Protein AF-E2AQR3-F1 (afdb_monomer_lite)

Organism: Camponotus floridanus (NCBI:txid104421)

Foldseek 3Di:
DDPPPPQPPLDADPAQLVVQLVLCVVVVHPNVVSVVVSVPDDPVNSVVRRVVLNLLSVLCSVVSHDSNPDDPVSVVVSVVVVVVVVVD

Structure (mmCIF, N/CA/C/O backbone):
data_AF-E2AQR3-F1
#
_entry.id   AF-E2AQR3-F1
#
loop_
_atom_site.group_PDB
_atom_site.id
_atom_site.type_symbol
_atom_site.label_atom_id
_atom_site.label_alt_id
_atom_site.label_comp_id
_atom_site.label_asym_id
_atom_site.label_entity_id
_atom_site.label_seq_id
_atom_site.pdbx_PDB_ins_code
_atom_site.Cartn_x
_atom_site.Cartn_y
_atom_site.Cartn_z
_atom_site.occupancy
_atom_site.B_iso_or_equiv
_atom_site.auth_seq_id
_atom_site.auth_comp_id
_atom_site.auth_asym_id
_atom_site.auth_atom_id
_atom_site.pdbx_PDB_model_num
ATOM 1 N N . PHE A 1 1 ? -7.263 -25.684 -16.430 1.00 35.19 1 PHE A N 1
ATOM 2 C CA . PHE A 1 1 ? -6.211 -24.855 -15.813 1.00 35.19 1 PHE A CA 1
ATOM 3 C C . PHE A 1 1 ? -6.654 -24.493 -14.407 1.00 35.19 1 PHE A C 1
ATOM 5 O O . PHE A 1 1 ? -7.570 -23.699 -14.254 1.00 35.19 1 PHE A O 1
ATOM 12 N N . LEU A 1 2 ? -6.104 -25.159 -13.391 1.00 38.22 2 LEU A N 1
ATOM 13 C CA . LEU A 1 2 ? -6.431 -24.887 -11.991 1.00 38.22 2 LEU A CA 1
ATOM 14 C C . LEU A 1 2 ? -5.551 -23.720 -11.527 1.00 38.22 2 LEU A C 1
ATOM 16 O O . LEU A 1 2 ? -4.376 -23.921 -11.233 1.00 38.22 2 LEU A O 1
ATOM 20 N N . GLN A 1 3 ? -6.084 -22.496 -11.510 1.00 40.44 3 GLN A N 1
ATOM 21 C CA . GLN A 1 3 ? -5.440 -21.411 -10.770 1.00 40.44 3 GLN A CA 1
ATOM 22 C C . GLN A 1 3 ? -5.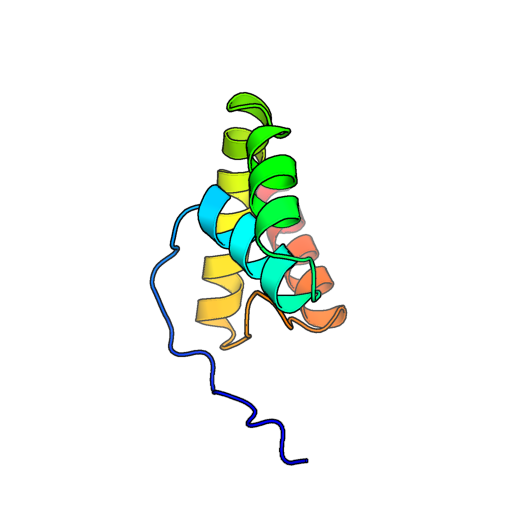645 -21.692 -9.282 1.00 40.44 3 GLN A C 1
ATOM 24 O O . GLN A 1 3 ? -6.753 -21.587 -8.759 1.00 40.44 3 GLN A O 1
ATOM 29 N N . GLY A 1 4 ? -4.569 -22.128 -8.627 1.00 37.44 4 GLY A N 1
ATOM 30 C CA . GLY A 1 4 ? -4.514 -22.276 -7.183 1.00 37.44 4 GLY A CA 1
ATOM 31 C C . GLY A 1 4 ? -4.774 -20.924 -6.535 1.00 37.44 4 GLY A C 1
ATOM 32 O O . GLY A 1 4 ? -3.997 -19.986 -6.696 1.00 37.44 4 GLY A O 1
ATOM 33 N N . ASN A 1 5 ? -5.886 -20.832 -5.815 1.00 44.84 5 ASN A N 1
ATOM 34 C CA . ASN A 1 5 ? -6.180 -19.723 -4.928 1.00 44.84 5 ASN A CA 1
ATOM 35 C C . ASN A 1 5 ? -5.243 -19.857 -3.719 1.00 44.84 5 ASN A C 1
ATOM 37 O O . ASN A 1 5 ? -5.610 -20.458 -2.710 1.00 44.84 5 ASN A O 1
ATOM 41 N N . THR A 1 6 ? -3.990 -19.417 -3.865 1.00 44.03 6 THR A N 1
ATOM 42 C CA . THR A 1 6 ? -3.002 -19.463 -2.785 1.00 44.03 6 THR A CA 1
ATOM 43 C C . THR A 1 6 ? -3.548 -18.623 -1.631 1.00 44.03 6 THR A C 1
ATOM 45 O O . THR A 1 6 ? -3.747 -17.420 -1.815 1.00 44.03 6 THR A O 1
ATOM 48 N N . PRO A 1 7 ? -3.824 -19.212 -0.453 1.00 50.84 7 PRO A N 1
ATOM 49 C CA . PRO A 1 7 ? -4.262 -18.439 0.696 1.00 50.84 7 PRO A CA 1
ATOM 50 C C . PRO A 1 7 ? -3.188 -17.398 0.990 1.00 50.84 7 PRO A C 1
ATOM 52 O O . PRO A 1 7 ? -2.005 -17.737 1.054 1.00 50.84 7 PRO A O 1
ATOM 55 N N . PHE A 1 8 ? -3.584 -16.137 1.147 1.00 59.38 8 PHE A N 1
ATOM 56 C CA . PHE A 1 8 ? -2.683 -15.087 1.599 1.00 59.38 8 PHE A CA 1
ATOM 57 C C . PHE A 1 8 ? -2.076 -15.510 2.944 1.00 59.38 8 PHE A C 1
ATOM 59 O O . PHE A 1 8 ? -2.723 -15.450 3.991 1.00 59.38 8 PHE A O 1
ATOM 66 N N . VAL A 1 9 ? -0.830 -15.988 2.917 1.00 56.16 9 VAL A N 1
ATOM 67 C CA . VAL A 1 9 ? -0.032 -16.185 4.124 1.00 56.16 9 VAL A CA 1
ATOM 68 C C . VAL A 1 9 ? 0.273 -14.786 4.626 1.00 56.16 9 VAL A C 1
ATOM 70 O O . VAL A 1 9 ? 0.848 -13.991 3.889 1.00 56.16 9 VAL A O 1
ATOM 73 N N . ALA A 1 10 ? -0.159 -14.481 5.849 1.00 55.22 10 ALA A N 1
ATOM 74 C CA . ALA A 1 10 ? -0.043 -13.169 6.473 1.00 55.22 10 ALA A CA 1
ATOM 75 C C . ALA A 1 10 ? 1.425 -12.720 6.598 1.00 55.22 10 ALA A C 1
ATOM 77 O O . ALA A 1 10 ? 2.036 -12.826 7.663 1.00 55.22 10 ALA A O 1
ATOM 78 N N . SER A 1 11 ? 1.997 -12.213 5.511 1.00 65.62 11 SER A N 1
ATOM 79 C CA . SER A 1 11 ? 3.364 -11.720 5.458 1.00 65.62 11 SER A CA 1
ATOM 80 C C . SER A 1 11 ? 3.431 -10.283 5.972 1.00 65.62 11 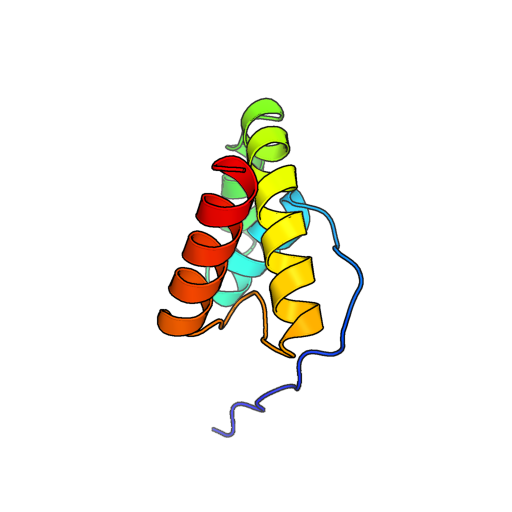SER A C 1
ATOM 82 O O . SER A 1 11 ? 2.450 -9.526 5.981 1.00 65.62 11 SER A O 1
ATOM 84 N N . SER A 1 12 ? 4.595 -9.918 6.504 1.00 78.00 12 SER A N 1
ATOM 85 C CA . SER A 1 12 ? 4.902 -8.545 6.893 1.00 78.00 12 SER A CA 1
ATOM 86 C C . SER A 1 12 ? 4.824 -7.620 5.676 1.00 78.00 12 SER A C 1
ATOM 88 O O . SER A 1 12 ? 5.040 -8.040 4.543 1.00 78.00 12 SER A O 1
ATOM 90 N N . PHE A 1 13 ? 4.507 -6.345 5.909 1.00 82.00 13 PHE A N 1
ATOM 91 C CA . PHE A 1 13 ? 4.544 -5.338 4.853 1.00 82.00 13 PHE A CA 1
ATOM 92 C C . PHE A 1 13 ? 5.958 -5.267 4.258 1.00 82.00 13 PHE A C 1
ATOM 94 O O . PHE A 1 13 ? 6.909 -4.925 4.959 1.00 82.00 13 PHE A O 1
ATOM 101 N N . ILE A 1 14 ? 6.079 -5.588 2.970 1.00 79.94 14 ILE A N 1
ATOM 102 C CA . ILE A 1 14 ? 7.353 -5.716 2.239 1.00 79.94 14 ILE A CA 1
ATOM 103 C C . ILE A 1 14 ? 7.920 -4.375 1.729 1.00 79.94 14 ILE A C 1
ATOM 105 O O . ILE A 1 14 ? 8.932 -4.352 1.030 1.00 79.94 14 ILE A O 1
ATOM 109 N N . GLY A 1 15 ? 7.276 -3.255 2.076 1.00 86.62 15 GLY A N 1
ATOM 110 C CA . GLY A 1 15 ? 7.620 -1.910 1.610 1.00 86.62 15 GLY A CA 1
ATOM 111 C C . GLY A 1 15 ? 6.892 -1.519 0.320 1.00 86.62 15 GLY A C 1
ATOM 112 O O . GLY A 1 15 ? 6.687 -2.339 -0.576 1.00 86.62 15 GLY A O 1
ATOM 113 N N . GLY A 1 16 ? 6.519 -0.243 0.198 1.00 87.38 16 GLY A N 1
ATOM 114 C CA . GLY A 1 16 ? 5.656 0.267 -0.872 1.00 87.38 16 GLY A CA 1
ATOM 115 C C . GLY A 1 16 ? 6.196 0.012 -2.277 1.00 87.38 16 GLY A C 1
ATOM 116 O O . GLY A 1 16 ? 5.439 -0.389 -3.156 1.00 87.38 16 GLY A O 1
ATOM 117 N N . ARG A 1 17 ? 7.517 0.135 -2.480 1.00 91.00 17 ARG A N 1
ATOM 118 C CA . ARG A 1 17 ? 8.168 -0.184 -3.766 1.00 91.00 17 ARG A CA 1
ATOM 119 C C . ARG A 1 17 ? 7.916 -1.635 -4.187 1.00 91.00 17 ARG A C 1
ATOM 121 O O . ARG A 1 17 ? 7.589 -1.878 -5.344 1.00 91.00 17 ARG A O 1
ATOM 128 N N . GLN A 1 18 ? 8.054 -2.583 -3.261 1.00 90.81 18 GLN A N 1
ATOM 129 C CA . GLN A 1 18 ? 7.866 -4.003 -3.561 1.00 90.81 18 GLN A CA 1
ATOM 130 C C . GLN A 1 18 ? 6.394 -4.347 -3.767 1.00 90.81 18 GLN A C 1
ATOM 132 O O . GLN A 1 18 ? 6.070 -5.129 -4.655 1.00 90.81 18 GLN A O 1
ATOM 137 N N . VAL A 1 19 ? 5.491 -3.698 -3.027 1.00 91.44 19 VAL A N 1
ATOM 138 C CA . VAL A 1 19 ? 4.047 -3.822 -3.262 1.00 91.44 19 VAL A CA 1
ATOM 139 C C . VAL A 1 19 ? 3.679 -3.344 -4.669 1.00 91.44 19 VAL A C 1
ATOM 141 O O . VAL A 1 19 ? 2.980 -4.046 -5.392 1.00 91.44 19 VAL A O 1
ATOM 144 N N . ILE A 1 20 ? 4.177 -2.187 -5.108 1.00 91.88 20 ILE A N 1
ATOM 145 C CA . ILE A 1 20 ? 3.891 -1.679 -6.459 1.00 91.88 20 ILE A CA 1
ATOM 146 C C . ILE A 1 20 ? 4.489 -2.608 -7.528 1.00 91.88 20 ILE A C 1
ATOM 148 O O . ILE A 1 20 ? 3.825 -2.903 -8.522 1.00 91.88 20 ILE A O 1
ATOM 152 N N . ARG A 1 21 ? 5.710 -3.116 -7.306 1.00 93.56 21 ARG A N 1
ATOM 153 C CA . ARG A 1 21 ? 6.370 -4.076 -8.204 1.00 93.56 21 ARG A CA 1
ATOM 154 C C . ARG A 1 21 ? 5.523 -5.335 -8.387 1.00 93.56 21 ARG A C 1
ATOM 156 O O . ARG A 1 21 ? 5.198 -5.693 -9.515 1.00 93.56 21 ARG A O 1
ATOM 163 N N . GLU A 1 22 ? 5.141 -5.968 -7.282 1.00 92.69 22 GLU A N 1
ATOM 164 C CA . GLU A 1 22 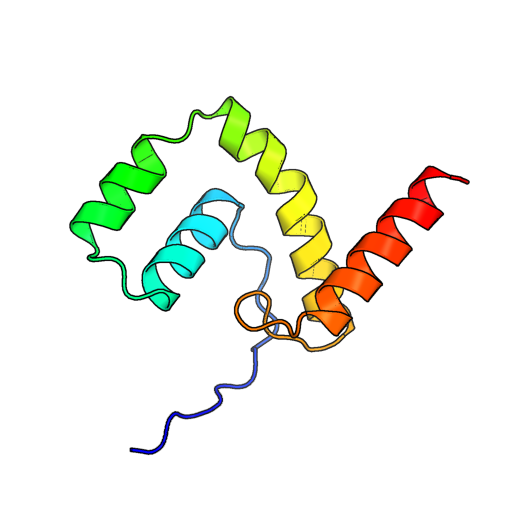? 4.327 -7.186 -7.274 1.00 92.69 22 GLU A CA 1
ATOM 165 C C . GLU A 1 22 ? 2.964 -6.957 -7.942 1.00 92.69 22 GLU A C 1
ATOM 167 O O . GLU A 1 22 ? 2.498 -7.791 -8.718 1.00 92.69 22 GLU A O 1
ATOM 172 N N . ALA A 1 23 ? 2.348 -5.791 -7.724 1.00 92.00 23 ALA A N 1
ATOM 173 C CA . ALA A 1 23 ? 1.085 -5.441 -8.366 1.00 92.00 23 ALA A CA 1
ATOM 174 C C . ALA A 1 23 ? 1.197 -5.385 -9.901 1.00 92.00 23 ALA A C 1
ATOM 176 O O . ALA A 1 23 ? 0.287 -5.845 -10.590 1.00 92.00 23 ALA A O 1
ATOM 177 N N . PHE A 1 24 ? 2.294 -4.854 -10.453 1.00 94.19 24 PHE A N 1
ATOM 178 C CA . PHE A 1 24 ? 2.514 -4.864 -11.904 1.00 94.19 24 PHE A CA 1
ATOM 179 C C . PHE A 1 24 ? 2.806 -6.268 -12.442 1.00 94.19 24 PHE A C 1
ATOM 181 O O . PHE A 1 24 ? 2.255 -6.637 -13.480 1.00 94.19 24 PHE A O 1
ATOM 188 N N . ILE A 1 25 ? 3.594 -7.070 -11.720 1.00 94.38 25 ILE A N 1
ATOM 189 C CA . ILE A 1 25 ? 3.873 -8.466 -12.092 1.00 94.38 25 ILE A CA 1
ATOM 190 C C . ILE A 1 25 ? 2.567 -9.267 -12.172 1.00 94.38 25 ILE A C 1
ATOM 192 O O . ILE A 1 25 ? 2.305 -9.921 -13.179 1.00 94.38 25 ILE A O 1
ATOM 196 N N . ARG A 1 26 ? 1.690 -9.154 -11.166 1.00 92.69 26 ARG A N 1
ATOM 197 C CA . ARG A 1 26 ? 0.381 -9.838 -11.153 1.00 92.69 26 ARG A CA 1
ATOM 198 C C . ARG A 1 26 ? -0.572 -9.367 -12.250 1.00 92.69 26 ARG A C 1
ATOM 200 O O . ARG A 1 26 ? -1.458 -10.118 -12.644 1.00 92.69 26 ARG A O 1
ATOM 207 N N . LYS A 1 27 ? -0.386 -8.147 -12.760 1.00 91.50 27 LYS A N 1
ATOM 208 C CA . LYS A 1 27 ? -1.117 -7.619 -13.923 1.00 91.50 27 LYS A CA 1
ATOM 209 C C . LYS A 1 27 ? -0.555 -8.099 -15.267 1.00 91.50 27 LYS A C 1
ATOM 211 O O . LYS A 1 27 ? -1.104 -7.728 -16.299 1.00 91.50 27 LYS A O 1
ATOM 216 N N . GLY A 1 28 ? 0.505 -8.910 -15.271 1.00 94.25 28 GLY A N 1
ATOM 217 C CA . GLY A 1 28 ? 1.104 -9.463 -16.487 1.00 94.25 28 GLY A CA 1
ATOM 218 C C . GLY A 1 28 ? 2.043 -8.502 -17.216 1.00 94.25 28 GLY A C 1
ATOM 219 O O . GLY A 1 28 ? 2.310 -8.695 -18.399 1.00 94.25 28 GLY A O 1
ATOM 220 N N . VAL A 1 29 ? 2.538 -7.460 -16.541 1.00 95.69 29 VAL A N 1
ATOM 221 C CA . VAL A 1 29 ? 3.523 -6.547 -17.133 1.00 95.69 29 VAL A CA 1
ATOM 222 C C . VAL A 1 29 ? 4.867 -7.278 -17.297 1.00 95.69 29 VAL A C 1
ATOM 224 O O . VAL A 1 29 ? 5.318 -7.908 -16.336 1.00 95.69 29 VAL A O 1
ATOM 227 N N . PRO A 1 30 ? 5.538 -7.193 -18.466 1.00 96.44 30 PRO A N 1
ATOM 228 C CA . PRO A 1 30 ? 6.863 -7.783 -18.660 1.00 96.44 30 PRO A CA 1
ATOM 229 C C . PRO A 1 30 ? 7.870 -7.276 -17.621 1.00 96.44 30 PRO A C 1
ATOM 231 O O . PRO A 1 30 ? 7.887 -6.083 -17.323 1.00 96.44 30 PRO A O 1
ATOM 234 N N . LEU A 1 31 ? 8.731 -8.153 -17.092 1.00 92.12 31 LEU A N 1
ATOM 235 C CA . LEU A 1 31 ? 9.656 -7.805 -15.998 1.00 92.12 31 LEU A CA 1
ATOM 236 C C . LEU A 1 31 ? 10.546 -6.596 -16.323 1.00 92.12 31 LEU A C 1
ATOM 238 O O . LEU A 1 31 ? 10.688 -5.707 -15.488 1.00 92.12 31 LEU A O 1
ATOM 242 N N . GLU A 1 32 ? 11.055 -6.514 -17.553 1.00 92.06 32 GLU A N 1
ATOM 243 C CA . GLU A 1 32 ? 11.852 -5.371 -18.021 1.00 92.06 32 GLU A CA 1
ATOM 244 C C . GLU A 1 32 ? 11.054 -4.058 -17.969 1.00 92.06 32 GLU A C 1
ATOM 246 O O . GLU A 1 32 ? 11.561 -3.012 -17.567 1.00 92.06 32 GLU A O 1
ATOM 251 N N . SER A 1 33 ? 9.762 -4.111 -18.307 1.00 96.81 33 SER A N 1
ATOM 252 C CA . SER A 1 33 ? 8.863 -2.960 -18.204 1.00 96.81 33 SER A CA 1
ATOM 253 C C . SER A 1 33 ? 8.522 -2.622 -16.750 1.00 96.81 33 SER A C 1
ATOM 255 O O . SER A 1 33 ? 8.371 -1.447 -16.426 1.00 96.81 33 SER A O 1
ATOM 257 N N . VAL A 1 34 ? 8.434 -3.612 -15.852 1.00 96.06 34 VAL A N 1
ATOM 258 C CA . VAL A 1 34 ? 8.229 -3.373 -14.412 1.00 96.06 34 VAL A CA 1
ATOM 259 C C . VAL A 1 34 ? 9.388 -2.571 -13.825 1.00 96.06 34 VAL A C 1
ATOM 261 O O . VAL A 1 34 ? 9.146 -1.635 -13.063 1.00 96.06 34 VAL A O 1
ATOM 264 N N . ASP A 1 35 ? 10.631 -2.893 -14.186 1.00 91.31 35 ASP A N 1
ATOM 265 C CA . ASP A 1 35 ? 11.806 -2.156 -13.710 1.00 91.31 35 ASP A CA 1
ATOM 266 C C . ASP A 1 35 ? 11.768 -0.689 -14.155 1.00 91.31 35 ASP A C 1
ATOM 268 O O . ASP A 1 35 ? 11.966 0.208 -13.332 1.00 91.31 35 ASP A O 1
ATOM 272 N N . ILE A 1 36 ? 11.403 -0.438 -15.418 1.00 95.06 36 ILE A N 1
ATOM 273 C CA . ILE A 1 36 ? 11.225 0.917 -15.962 1.00 95.06 36 ILE A CA 1
ATOM 274 C C . ILE A 1 36 ? 10.099 1.661 -15.228 1.00 95.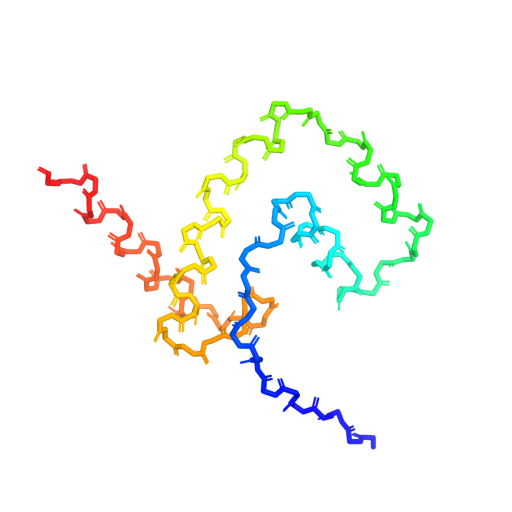06 36 ILE A C 1
ATOM 276 O O . ILE A 1 36 ? 10.283 2.806 -14.815 1.00 95.06 36 ILE A O 1
ATOM 280 N N . LEU A 1 37 ? 8.946 1.020 -15.008 1.00 94.12 37 LEU A N 1
ATOM 281 C CA . LEU A 1 37 ? 7.813 1.624 -14.296 1.00 94.12 37 LEU A CA 1
ATOM 282 C C . LEU A 1 37 ? 8.178 1.987 -12.856 1.00 94.12 37 LEU A C 1
ATOM 284 O O . LEU A 1 37 ? 7.864 3.085 -12.402 1.00 94.12 37 LEU A O 1
ATOM 288 N N . ILE A 1 38 ? 8.871 1.101 -12.141 1.00 92.88 38 ILE A N 1
ATOM 289 C CA . ILE A 1 38 ? 9.321 1.369 -10.772 1.00 92.88 38 ILE A CA 1
ATOM 290 C C . ILE A 1 38 ? 10.368 2.485 -10.743 1.00 92.88 38 ILE A C 1
ATOM 292 O O . ILE A 1 38 ? 10.324 3.318 -9.840 1.00 92.88 38 ILE A O 1
ATOM 296 N N . ALA A 1 39 ? 11.283 2.526 -11.713 1.00 91.25 39 ALA A N 1
ATOM 297 C CA . ALA A 1 39 ? 12.282 3.587 -11.831 1.00 91.25 39 ALA A CA 1
ATOM 298 C C . ALA A 1 39 ? 11.667 4.949 -12.200 1.00 91.25 39 ALA A C 1
ATOM 300 O O . ALA A 1 39 ? 12.191 5.981 -11.790 1.00 91.25 39 ALA A O 1
ATOM 301 N N . SER A 1 40 ? 10.541 4.962 -12.924 1.00 93.31 40 SER A N 1
ATOM 302 C CA . SER A 1 40 ? 9.824 6.194 -13.287 1.00 93.31 40 SER A CA 1
ATOM 303 C C . SER A 1 40 ? 9.159 6.896 -12.095 1.00 93.31 40 SER A C 1
ATOM 305 O O . SER A 1 40 ? 8.815 8.075 -12.177 1.00 93.31 40 SER A O 1
ATOM 307 N N . LEU A 1 41 ? 8.986 6.191 -10.972 1.00 91.62 41 LEU A N 1
ATOM 308 C CA . LEU A 1 41 ? 8.426 6.755 -9.750 1.00 91.62 41 LEU A CA 1
ATOM 309 C C . LEU A 1 41 ? 9.514 7.483 -8.958 1.00 91.62 41 LEU A C 1
ATOM 311 O O . LEU A 1 41 ? 10.517 6.891 -8.561 1.00 91.62 41 LEU A O 1
ATOM 315 N N . SER A 1 42 ? 9.278 8.757 -8.646 1.00 89.50 42 SER A N 1
ATOM 316 C CA . SER A 1 42 ? 10.155 9.502 -7.744 1.00 89.50 42 SER A CA 1
ATOM 317 C C . SER A 1 42 ? 10.140 8.914 -6.327 1.00 89.50 42 SER A C 1
ATOM 319 O O . SER A 1 42 ? 9.140 8.346 -5.872 1.00 89.50 42 SER A O 1
ATOM 321 N N . GLU A 1 43 ? 11.216 9.129 -5.565 1.00 87.62 43 GLU A N 1
ATOM 322 C CA . GLU A 1 43 ? 11.259 8.748 -4.145 1.00 87.62 43 GLU A CA 1
ATOM 323 C C . GLU A 1 43 ? 10.138 9.408 -3.333 1.00 87.62 43 GLU A C 1
ATOM 325 O O . GLU A 1 43 ? 9.561 8.785 -2.440 1.00 87.62 43 GLU A O 1
ATOM 330 N N . SER A 1 44 ? 9.781 10.651 -3.670 1.00 88.00 44 SER A N 1
ATOM 331 C CA . SER A 1 44 ? 8.659 11.359 -3.050 1.00 88.00 44 SER A CA 1
ATOM 332 C C . SER A 1 44 ? 7.321 10.659 -3.305 1.00 88.00 44 SER A C 1
ATOM 334 O O . SER A 1 44 ? 6.551 10.481 -2.360 1.00 88.00 44 SER A O 1
ATOM 336 N N . SER A 1 45 ? 7.074 10.189 -4.532 1.00 88.00 45 SER A N 1
ATOM 337 C CA . SER A 1 45 ? 5.861 9.438 -4.893 1.00 88.00 45 SER A CA 1
ATOM 338 C C . SER A 1 45 ? 5.799 8.104 -4.149 1.00 88.00 45 SER A C 1
ATOM 340 O O . SER A 1 45 ? 4.769 7.748 -3.576 1.00 88.00 45 SER A O 1
ATOM 342 N N . LEU A 1 46 ? 6.927 7.389 -4.075 1.00 87.19 46 LEU A N 1
ATOM 343 C CA . LEU A 1 46 ? 7.021 6.134 -3.327 1.00 87.19 46 LEU A CA 1
ATOM 344 C C . LEU A 1 46 ? 6.738 6.336 -1.834 1.00 87.19 46 LEU A C 1
ATOM 346 O O . LEU A 1 46 ? 5.979 5.560 -1.257 1.00 87.19 46 LEU A O 1
ATOM 350 N N . ARG A 1 47 ? 7.284 7.391 -1.211 1.00 86.56 47 ARG A N 1
ATOM 351 C CA . ARG A 1 47 ? 7.030 7.710 0.208 1.00 86.56 47 ARG A CA 1
ATOM 352 C C . ARG A 1 47 ? 5.568 8.064 0.475 1.00 86.56 47 ARG A C 1
ATOM 354 O O . ARG A 1 47 ? 5.024 7.643 1.494 1.00 86.56 47 ARG A O 1
ATOM 361 N N . GLN A 1 48 ? 4.927 8.810 -0.426 1.00 85.50 48 GLN A N 1
ATOM 362 C CA . GLN A 1 48 ? 3.502 9.128 -0.307 1.00 85.50 48 GLN A CA 1
ATOM 363 C C . GLN A 1 48 ? 2.649 7.854 -0.332 1.00 85.50 48 GLN A C 1
ATOM 365 O O . GLN A 1 48 ? 1.791 7.669 0.538 1.00 85.50 48 GLN A O 1
ATOM 370 N N . TYR A 1 49 ? 2.933 6.940 -1.264 1.00 86.44 49 TYR A N 1
ATOM 371 C CA . TYR A 1 49 ? 2.217 5.669 -1.370 1.00 86.44 49 TYR A CA 1
ATOM 372 C C . TYR A 1 49 ? 2.504 4.709 -0.216 1.00 86.44 49 TYR A C 1
ATOM 374 O O . TYR A 1 49 ? 1.585 4.022 0.226 1.00 86.44 49 TYR A O 1
ATOM 382 N N . ASP A 1 50 ? 3.725 4.687 0.322 1.00 89.00 50 ASP A N 1
ATOM 383 C CA . ASP A 1 50 ? 4.134 3.752 1.377 1.00 89.00 50 ASP A CA 1
ATOM 384 C C . ASP A 1 50 ? 3.197 3.792 2.596 1.00 89.00 50 ASP A C 1
ATOM 386 O O . ASP A 1 50 ? 2.735 2.755 3.075 1.00 89.00 50 ASP A O 1
ATOM 390 N N . SER A 1 51 ? 2.822 4.997 3.039 1.00 90.19 51 SER A N 1
ATOM 391 C CA . SER A 1 51 ? 1.929 5.181 4.190 1.00 90.19 51 SER A CA 1
ATOM 392 C C . SER A 1 51 ? 0.526 4.591 3.969 1.00 90.19 51 SER A C 1
ATOM 394 O O . SER A 1 51 ? -0.006 3.906 4.847 1.00 90.19 51 SER A O 1
ATOM 396 N N . GLY A 1 52 ? -0.067 4.824 2.794 1.00 90.62 52 GLY A N 1
ATOM 397 C CA . GLY A 1 52 ? -1.386 4.310 2.427 1.00 90.62 52 GLY A CA 1
ATOM 398 C C . GLY A 1 52 ? -1.365 2.803 2.187 1.00 90.62 52 GLY A C 1
ATOM 399 O O . GLY A 1 52 ? -2.225 2.085 2.698 1.00 90.62 52 GLY A O 1
ATOM 400 N N . LEU A 1 53 ? -0.339 2.308 1.490 1.00 92.44 53 LEU A N 1
ATOM 401 C CA . LEU A 1 53 ? -0.155 0.883 1.216 1.00 92.44 53 LEU A CA 1
ATOM 402 C C . LEU A 1 53 ? 0.061 0.083 2.501 1.00 92.44 53 LEU A C 1
ATOM 404 O O . LEU A 1 53 ? -0.516 -0.990 2.645 1.00 92.44 53 LEU A O 1
ATOM 408 N N . LYS A 1 54 ? 0.813 0.612 3.472 1.00 92.44 54 LYS A N 1
ATOM 409 C CA . LYS A 1 54 ? 0.991 -0.030 4.783 1.00 92.44 54 LYS A CA 1
ATOM 410 C C . LYS A 1 54 ? -0.329 -0.161 5.544 1.00 92.44 54 LYS A C 1
ATOM 412 O O . LYS A 1 54 ? -0.591 -1.192 6.161 1.00 92.44 54 LYS A O 1
ATOM 417 N N . LYS A 1 55 ? -1.175 0.870 5.497 1.00 93.12 55 LYS A N 1
ATOM 418 C CA . LYS A 1 55 ? -2.509 0.845 6.117 1.00 93.12 55 LYS A CA 1
ATOM 419 C C . LYS A 1 55 ? -3.426 -0.173 5.443 1.00 93.12 55 LYS A C 1
ATOM 421 O O . LYS A 1 55 ? -4.033 -0.980 6.145 1.00 93.12 55 LYS A O 1
ATOM 426 N N . TRP A 1 56 ? -3.459 -0.184 4.110 1.00 93.00 56 TRP A N 1
ATOM 427 C CA . TRP A 1 56 ? -4.192 -1.188 3.336 1.00 93.00 56 TRP A CA 1
ATOM 428 C C . TRP A 1 56 ? -3.716 -2.608 3.654 1.00 93.00 56 TRP A C 1
ATOM 430 O O . TRP A 1 56 ? -4.529 -3.495 3.899 1.00 93.00 56 TRP A O 1
ATOM 440 N N . TRP A 1 57 ? -2.401 -2.815 3.741 1.00 92.19 57 TRP A N 1
ATOM 441 C CA . TRP A 1 57 ? -1.810 -4.106 4.090 1.00 92.19 57 TRP A CA 1
ATOM 442 C C . TRP A 1 57 ? -2.260 -4.596 5.467 1.00 92.19 57 TRP A C 1
ATOM 444 O O . TRP A 1 57 ? -2.634 -5.756 5.630 1.00 92.19 57 TRP A O 1
ATOM 454 N N . ASN A 1 58 ? -2.264 -3.709 6.464 1.00 92.12 58 ASN A N 1
ATOM 455 C CA . ASN A 1 58 ? -2.723 -4.038 7.812 1.00 92.12 58 ASN A CA 1
ATOM 456 C C . ASN A 1 58 ? -4.221 -4.366 7.845 1.00 92.12 58 ASN A C 1
ATOM 458 O O . ASN A 1 58 ? -4.613 -5.317 8.521 1.00 92.12 58 ASN A O 1
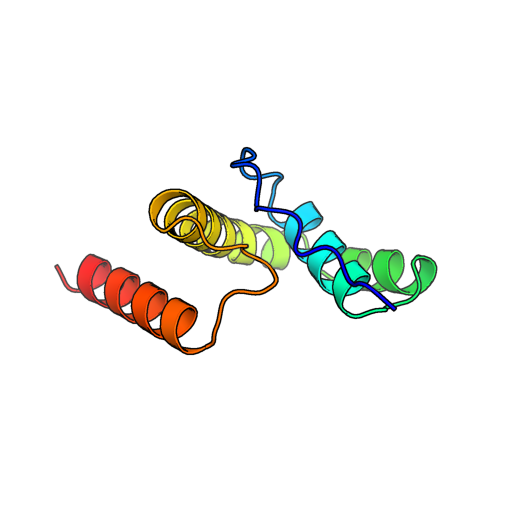ATOM 462 N N . PHE A 1 59 ? -5.039 -3.620 7.097 1.00 92.44 59 PHE A N 1
ATOM 463 C CA . PHE A 1 59 ? -6.460 -3.921 6.927 1.00 92.44 59 PHE A CA 1
ATOM 464 C C . PHE A 1 59 ? -6.654 -5.308 6.300 1.00 92.44 59 PHE A C 1
ATOM 466 O O . PHE A 1 59 ? -7.345 -6.149 6.866 1.00 92.44 59 PHE A O 1
ATOM 473 N N . CYS A 1 60 ? -5.956 -5.599 5.201 1.00 91.44 60 CYS A N 1
ATOM 474 C CA . CYS A 1 60 ? -6.000 -6.903 4.540 1.00 91.44 60 CYS A CA 1
ATOM 475 C C . CYS A 1 60 ? -5.565 -8.041 5.463 1.00 91.44 60 CYS A C 1
ATOM 477 O O . CYS A 1 60 ? -6.219 -9.078 5.515 1.00 91.44 60 CYS A O 1
ATOM 479 N N . LYS A 1 61 ? -4.503 -7.838 6.250 1.00 89.56 61 LYS A N 1
ATOM 480 C CA . LYS A 1 61 ? -4.038 -8.818 7.237 1.00 89.56 61 LYS A CA 1
ATOM 481 C C . LYS A 1 61 ? -5.091 -9.096 8.313 1.00 89.56 61 LYS A C 1
ATOM 483 O O . LYS A 1 61 ? -5.280 -10.254 8.678 1.00 89.56 61 LYS A O 1
ATOM 488 N N . LYS A 1 62 ? -5.763 -8.057 8.815 1.00 90.56 62 LYS A N 1
ATOM 489 C CA . LYS A 1 62 ? -6.831 -8.173 9.820 1.00 90.56 62 LYS A CA 1
ATOM 490 C C . LYS A 1 62 ? -8.042 -8.928 9.266 1.00 90.56 62 LYS A C 1
ATOM 492 O O . LYS A 1 62 ? -8.536 -9.844 9.914 1.00 90.56 62 LYS A O 1
ATOM 497 N N . GLU A 1 63 ? -8.469 -8.572 8.061 1.00 89.38 63 GLU A N 1
ATOM 498 C CA . GLU A 1 63 ? -9.666 -9.114 7.410 1.00 89.38 63 GLU A CA 1
ATOM 499 C C . GLU A 1 63 ? -9.388 -10.402 6.600 1.00 89.38 63 GLU A C 1
ATOM 501 O O . GLU A 1 63 ? -10.299 -10.966 6.002 1.00 89.38 63 GLU A O 1
ATOM 506 N N . LYS A 1 64 ? -8.136 -10.892 6.592 1.00 88.31 64 LYS A N 1
ATOM 507 C CA . LYS A 1 64 ? -7.667 -12.082 5.850 1.00 88.31 64 LYS A CA 1
ATOM 508 C C . LYS A 1 64 ? -7.934 -12.008 4.338 1.00 88.31 64 LYS A C 1
ATOM 510 O O . LYS A 1 64 ? -8.331 -12.989 3.714 1.00 88.31 64 LYS A O 1
ATOM 515 N N . ILE A 1 65 ? -7.686 -10.839 3.757 1.00 88.56 65 ILE A N 1
ATOM 516 C CA . ILE A 1 65 ? -7.836 -10.543 2.326 1.00 88.56 65 ILE A CA 1
ATOM 517 C C . ILE A 1 65 ? -6.453 -10.535 1.674 1.00 88.56 65 ILE A C 1
ATOM 519 O O . ILE A 1 65 ? -5.488 -10.079 2.284 1.00 88.56 65 ILE A O 1
ATOM 523 N N . ASP A 1 66 ? -6.349 -10.990 0.427 1.00 88.44 66 ASP A N 1
ATOM 524 C CA . ASP A 1 66 ? -5.146 -10.772 -0.379 1.00 88.44 66 ASP A CA 1
ATOM 525 C C . ASP A 1 66 ? -5.062 -9.291 -0.819 1.00 88.44 66 ASP A C 1
ATOM 527 O O . ASP A 1 66 ? -5.940 -8.823 -1.553 1.00 88.44 66 ASP A O 1
ATOM 531 N N . PRO A 1 67 ? -4.009 -8.542 -0.431 1.00 88.75 67 PRO A N 1
ATOM 532 C CA . PRO A 1 67 ? -3.851 -7.126 -0.768 1.00 88.75 67 PRO A CA 1
ATOM 533 C C . PRO A 1 67 ? -3.860 -6.818 -2.268 1.00 88.75 67 PRO A C 1
ATOM 535 O O . PRO A 1 67 ? -4.104 -5.668 -2.640 1.00 88.75 67 PRO A O 1
ATOM 538 N N . PHE A 1 68 ? -3.579 -7.811 -3.117 1.00 89.12 68 PHE A N 1
ATOM 539 C CA . PHE A 1 68 ? -3.475 -7.653 -4.569 1.00 89.12 68 PHE A CA 1
ATOM 540 C C . PHE A 1 68 ? -4.714 -8.123 -5.338 1.00 89.12 68 PHE A C 1
ATOM 542 O O . PHE A 1 68 ? -4.841 -7.801 -6.518 1.00 89.12 68 PHE A O 1
ATOM 549 N N . SER A 1 69 ? -5.615 -8.869 -4.696 1.00 83.12 69 SER A N 1
ATOM 550 C CA . SER A 1 69 ? -6.876 -9.340 -5.289 1.00 83.12 69 SER A CA 1
ATOM 551 C C . SER A 1 69 ? -8.107 -8.911 -4.482 1.00 83.12 69 SER A C 1
ATOM 553 O O . SER A 1 69 ? -9.199 -9.446 -4.666 1.00 83.12 69 SER A O 1
ATOM 555 N N . GLY A 1 70 ? -7.946 -7.912 -3.604 1.00 73.81 70 GLY A N 1
ATOM 556 C CA . GLY A 1 70 ? -9.014 -7.367 -2.773 1.00 73.81 70 GLY A CA 1
ATOM 557 C C . GLY A 1 70 ? -10.251 -6.973 -3.597 1.00 73.81 70 GLY A C 1
ATOM 558 O O . GLY A 1 70 ? -10.131 -6.122 -4.482 1.00 73.81 70 GLY A O 1
ATOM 559 N N . PRO A 1 71 ? -11.441 -7.541 -3.312 1.00 76.88 71 PRO A N 1
ATOM 560 C CA . PRO A 1 71 ? -12.676 -7.159 -3.988 1.00 76.88 71 PRO A CA 1
ATOM 561 C C . PRO A 1 71 ? -12.957 -5.666 -3.800 1.00 76.88 71 PRO A C 1
ATOM 563 O O . PRO A 1 71 ? -12.673 -5.106 -2.738 1.00 76.88 71 PRO A O 1
ATOM 566 N N . THR A 1 72 ? -13.581 -5.020 -4.789 1.00 88.12 72 THR A N 1
ATOM 567 C CA . THR A 1 72 ? -13.915 -3.583 -4.744 1.00 88.12 72 THR A CA 1
ATOM 568 C C . THR A 1 72 ? -14.626 -3.185 -3.449 1.00 88.12 72 THR A C 1
ATOM 570 O O . THR A 1 72 ? -14.312 -2.151 -2.865 1.00 88.12 72 THR A O 1
ATOM 573 N N . ASN A 1 73 ? -15.519 -4.040 -2.945 1.00 91.38 73 ASN A N 1
ATOM 574 C CA . ASN A 1 73 ? -16.237 -3.812 -1.690 1.00 91.38 73 ASN A CA 1
ATOM 575 C C . ASN A 1 73 ? -15.291 -3.660 -0.492 1.00 91.38 73 ASN A C 1
ATOM 577 O O . ASN A 1 73 ? -15.466 -2.753 0.316 1.00 91.38 73 ASN A O 1
ATOM 581 N N . ASN A 1 74 ? -14.253 -4.491 -0.396 1.00 91.06 74 ASN A N 1
ATOM 582 C CA . ASN A 1 74 ? -13.287 -4.437 0.697 1.00 91.06 74 ASN A CA 1
ATOM 583 C C . ASN A 1 74 ? -12.439 -3.162 0.645 1.00 91.06 74 ASN A C 1
ATOM 585 O O . ASN A 1 74 ? -12.140 -2.581 1.688 1.00 91.06 74 ASN A O 1
ATOM 589 N N . ILE A 1 75 ? -12.096 -2.701 -0.561 1.00 92.00 75 ILE A N 1
ATOM 590 C CA . ILE A 1 75 ? -11.407 -1.420 -0.757 1.00 92.00 75 ILE A CA 1
ATOM 591 C C . ILE A 1 75 ? -12.301 -0.270 -0.273 1.00 92.00 75 ILE A C 1
ATOM 593 O O . ILE A 1 75 ? -11.838 0.594 0.469 1.00 92.00 75 ILE A O 1
ATOM 597 N N . LEU A 1 76 ? -13.590 -0.273 -0.627 1.00 94.81 76 LEU A N 1
ATOM 598 C CA . LEU A 1 76 ? -14.544 0.743 -0.168 1.00 94.81 76 LEU A CA 1
ATOM 599 C C . LEU A 1 76 ? -14.722 0.726 1.357 1.00 94.81 76 LEU A C 1
ATOM 601 O O . LEU A 1 76 ? -14.755 1.791 1.980 1.00 94.81 76 LEU A O 1
ATOM 605 N N . SER A 1 77 ? -14.782 -0.457 1.976 1.00 94.75 77 SER A N 1
ATOM 606 C CA . SER A 1 77 ? -14.823 -0.595 3.438 1.00 94.75 77 SER A CA 1
ATOM 607 C C . SER A 1 77 ? -13.578 -0.004 4.099 1.00 94.75 77 SER A C 1
ATOM 609 O O . SER A 1 77 ? -13.705 0.778 5.041 1.00 94.75 77 SER A O 1
ATOM 611 N N . PHE A 1 78 ? -12.389 -0.300 3.568 1.00 94.75 78 PHE A N 1
ATOM 612 C CA . PHE A 1 78 ? -11.131 0.274 4.044 1.00 94.75 78 PHE A CA 1
ATOM 613 C C . PHE A 1 78 ? -11.108 1.804 3.933 1.00 94.75 78 PHE A C 1
ATOM 615 O O . PHE A 1 78 ? -10.798 2.489 4.907 1.00 94.75 78 PHE A O 1
ATOM 622 N N . LEU A 1 79 ? -11.473 2.354 2.771 1.00 94.50 79 LEU A N 1
ATOM 623 C CA . LEU A 1 79 ? -11.505 3.804 2.559 1.00 94.50 79 LEU A CA 1
ATOM 624 C C . LEU A 1 79 ? -12.501 4.492 3.502 1.00 94.50 79 LEU A C 1
ATOM 626 O O . LEU A 1 79 ? -12.207 5.559 4.041 1.00 94.50 79 LEU A O 1
ATOM 630 N N . THR A 1 80 ? -13.648 3.855 3.750 1.00 95.56 80 THR A N 1
ATOM 631 C CA . THR A 1 80 ? -14.652 4.340 4.707 1.00 95.56 80 THR A CA 1
ATOM 632 C C . THR A 1 80 ? -14.101 4.371 6.133 1.00 95.56 80 THR A C 1
ATOM 634 O O . THR A 1 80 ? -14.315 5.346 6.854 1.00 95.56 80 THR A O 1
ATOM 637 N N . GLU A 1 81 ? -13.379 3.328 6.552 1.00 94.69 81 GLU A N 1
ATOM 638 C CA . GLU A 1 81 ? -12.742 3.266 7.871 1.00 94.69 81 GLU A CA 1
ATOM 639 C C . GLU A 1 81 ? -11.672 4.358 8.030 1.00 94.69 81 GLU A C 1
ATOM 641 O O . GLU A 1 81 ? -11.663 5.080 9.028 1.00 94.69 81 GLU A O 1
ATOM 646 N N . GLU A 1 82 ? -10.803 4.532 7.032 1.00 94.25 82 GLU A N 1
ATOM 647 C CA . GLU A 1 82 ? -9.752 5.555 7.061 1.00 94.25 82 GLU A CA 1
ATOM 648 C C . GLU A 1 82 ? -10.305 6.983 7.049 1.00 94.25 82 GLU A C 1
ATOM 650 O O . GLU A 1 82 ? -9.725 7.862 7.690 1.00 94.25 82 GLU A O 1
ATOM 655 N N . PHE A 1 83 ? -11.428 7.224 6.365 1.00 93.81 83 PHE A N 1
ATOM 656 C CA . PHE A 1 83 ? -12.117 8.512 6.407 1.00 93.81 83 PHE A CA 1
ATOM 657 C C . PHE A 1 83 ? -12.671 8.802 7.807 1.00 93.81 83 PHE A C 1
ATOM 659 O O . PHE A 1 83 ? -12.394 9.859 8.371 1.00 93.81 83 PHE A O 1
ATOM 666 N N . LYS A 1 84 ? -13.386 7.839 8.408 1.00 94.19 84 LYS A N 1
ATOM 667 C CA . LYS A 1 84 ? -13.964 7.990 9.755 1.00 94.19 84 LYS A CA 1
ATOM 668 C C . LYS A 1 84 ? -12.897 8.232 10.826 1.00 94.19 84 LYS A C 1
ATOM 670 O O . LYS A 1 84 ? -13.101 9.085 11.679 1.00 94.19 84 LYS A O 1
ATOM 675 N N . LYS A 1 85 ? -11.742 7.559 10.750 1.00 90.12 85 LYS A N 1
ATOM 676 C CA . LYS A 1 85 ? -10.615 7.766 11.685 1.00 90.12 85 LYS A CA 1
ATOM 677 C C . LYS A 1 85 ? -10.009 9.169 11.640 1.00 90.12 85 LYS A C 1
ATOM 679 O O . LYS A 1 85 ? -9.420 9.583 12.625 1.00 90.12 85 LYS A O 1
ATOM 684 N N . LYS 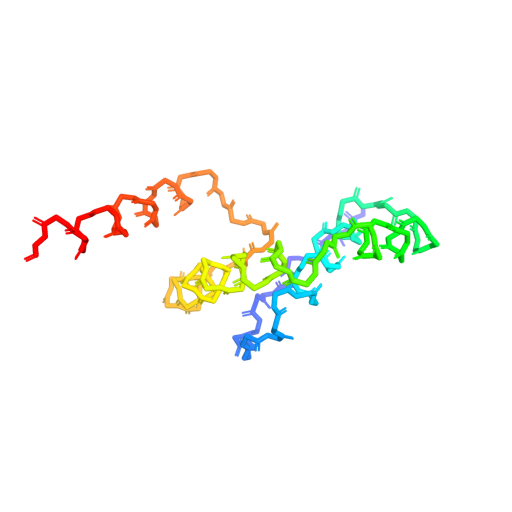A 1 86 ? -10.070 9.854 10.494 1.00 81.44 86 LYS A N 1
ATOM 685 C CA . LYS A 1 86 ? -9.530 11.216 10.330 1.00 81.44 86 LYS A CA 1
ATOM 686 C C . LYS A 1 86 ? -10.546 12.314 10.653 1.00 81.44 86 LYS A C 1
ATOM 688 O O . LYS A 1 86 ? -10.161 13.473 10.730 1.00 81.44 86 LYS A O 1
ATOM 693 N N . ALA A 1 87 ? -11.825 11.958 10.761 1.00 68.19 87 ALA A N 1
ATOM 694 C CA . ALA A 1 87 ? -12.917 12.871 11.086 1.00 68.19 87 ALA A CA 1
ATOM 695 C C . ALA A 1 87 ? -13.237 12.915 12.596 1.00 68.19 87 ALA A C 1
ATOM 697 O O . ALA A 1 87 ? -14.185 13.586 12.994 1.00 68.19 87 ALA A O 1
ATOM 698 N N . SER A 1 88 ? -12.480 12.180 13.417 1.00 51.56 88 SER A N 1
ATOM 699 C CA . SER A 1 88 ? -12.493 12.202 14.888 1.00 51.56 88 SER A CA 1
ATOM 700 C C . SER A 1 88 ? -11.162 12.723 15.406 1.00 51.56 88 SER A C 1
ATOM 702 O O . SER A 1 88 ? -11.182 13.347 16.485 1.00 51.56 88 SER A O 1
#

InterPro domains:
  IPR010998 Integrase/recombinase, N-terminal [G3DSA:1.10.150.130] (32-88)

Radius of gyration: 14.41 Å; chains: 1; bounding box: 28×38×34 Å

pLDDT: mean 84.43, std 15.54, range [35.19, 96.81]

Sequence (88 aa):
FLQGNTPFVASSFIGGRQVIREAFIRKGVPLESVDILIASLSESSLRQYDSGLKKWWNFCKKEKIDPFSGPTNNILSFLTEEFKKKAS

Secondary structure (DSSP, 8-state):
----------PPP--HHHHHHHHHHHTT--HHHHHHHHHHS-HHHHHHHHHHHHHHHHHHHHHT--TTT--HHHHHHHHHHHHHHH--